Protein AF-A0A966U3Q2-F1 (afdb_monomer_lite)

Secondary structure (DSSP, 8-state):
-----HHHHHHHHHHHHHHH-TTHHHHHHHHHHHHHHHHHHHHHHHHHHHHHHHHHHHHHHHHHHHHHHHHHHHHHHHHHHHHHHHHS--

Structure (mmCIF, N/CA/C/O backbone):
data_AF-A0A966U3Q2-F1
#
_entry.id   AF-A0A966U3Q2-F1
#
loop_
_atom_site.group_PDB
_atom_site.id
_atom_site.type_symbol
_atom_site.label_atom_id
_atom_site.label_alt_id
_atom_site.label_comp_id
_atom_site.label_asym_id
_atom_site.label_entity_id
_atom_site.label_seq_id
_atom_site.pdbx_PDB_ins_code
_atom_site.Cartn_x
_atom_site.Cartn_y
_atom_site.Cartn_z
_atom_site.occupancy
_atom_site.B_iso_or_equiv
_atom_site.auth_seq_id
_atom_site.auth_comp_id
_atom_site.auth_asym_id
_atom_site.auth_atom_id
_atom_site.pdbx_PDB_model_num
ATOM 1 N N . MET A 1 1 ? 22.726 -13.860 6.662 1.00 56.72 1 MET A N 1
ATOM 2 C CA . MET A 1 1 ? 23.257 -13.954 5.286 1.00 56.72 1 MET A CA 1
ATOM 3 C C . MET A 1 1 ? 22.182 -13.477 4.316 1.00 56.72 1 MET A C 1
ATOM 5 O O . MET A 1 1 ? 21.464 -14.288 3.761 1.00 56.72 1 MET A O 1
ATOM 9 N N . PHE A 1 2 ? 22.020 -12.158 4.231 1.00 63.69 2 PHE A N 1
ATOM 10 C CA . PHE A 1 2 ? 21.272 -11.398 3.218 1.00 63.69 2 PHE A CA 1
ATOM 11 C C . PHE A 1 2 ? 21.756 -9.961 3.418 1.00 63.69 2 PHE A C 1
ATOM 13 O O . PHE A 1 2 ? 21.171 -9.189 4.175 1.00 63.69 2 PHE A O 1
ATOM 20 N N . ASN A 1 3 ? 22.938 -9.665 2.886 1.00 62.91 3 ASN A N 1
ATOM 21 C CA . ASN A 1 3 ? 23.527 -8.339 2.996 1.00 62.91 3 ASN A CA 1
ATOM 22 C C . ASN A 1 3 ? 23.067 -7.543 1.784 1.00 62.91 3 ASN A C 1
ATOM 24 O O . ASN A 1 3 ? 23.888 -7.365 0.891 1.00 62.91 3 ASN A O 1
ATOM 28 N N . PHE A 1 4 ? 21.797 -7.096 1.783 1.00 68.00 4 PHE A N 1
ATOM 29 C CA . PHE A 1 4 ? 21.200 -6.235 0.749 1.00 68.00 4 PHE A CA 1
ATOM 30 C C . PHE A 1 4 ? 22.060 -4.984 0.557 1.00 68.00 4 PHE A C 1
ATOM 32 O O . PHE A 1 4 ? 21.851 -3.922 1.141 1.00 68.00 4 PHE A O 1
ATOM 39 N N . SER A 1 5 ? 23.093 -5.157 -0.244 1.00 85.06 5 SER A N 1
ATOM 40 C CA . SER A 1 5 ? 24.056 -4.155 -0.638 1.00 85.06 5 SER A CA 1
ATOM 41 C C . SER A 1 5 ? 23.573 -3.579 -1.960 1.00 85.06 5 SER A C 1
ATOM 43 O O . SER A 1 5 ? 22.833 -4.227 -2.706 1.00 85.06 5 SER A O 1
ATOM 45 N N . GLY A 1 6 ? 23.961 -2.340 -2.268 1.00 89.19 6 GLY A N 1
ATOM 46 C CA . GLY A 1 6 ? 23.515 -1.679 -3.500 1.00 89.19 6 GLY A CA 1
ATOM 47 C C . GLY A 1 6 ? 23.761 -2.520 -4.763 1.00 89.19 6 GLY A C 1
ATOM 48 O O . GLY A 1 6 ? 22.973 -2.457 -5.702 1.00 89.19 6 GLY A O 1
ATOM 49 N N . SER A 1 7 ? 24.792 -3.371 -4.760 1.00 89.69 7 SER A N 1
ATOM 50 C CA . SER A 1 7 ? 25.102 -4.310 -5.843 1.00 89.69 7 SER A CA 1
ATOM 51 C C . SER A 1 7 ? 24.052 -5.409 -6.031 1.00 89.69 7 SER A C 1
ATOM 53 O O . SER A 1 7 ? 23.708 -5.720 -7.170 1.00 89.69 7 SER A O 1
ATOM 55 N N . GLU A 1 8 ? 23.503 -5.982 -4.960 1.00 88.69 8 GLU A N 1
ATOM 56 C CA . GLU A 1 8 ? 22.477 -7.033 -5.057 1.00 88.69 8 GLU A CA 1
ATOM 57 C C . GLU A 1 8 ? 21.153 -6.487 -5.608 1.00 88.69 8 GLU A C 1
ATOM 59 O O . GLU A 1 8 ? 20.499 -7.149 -6.414 1.00 88.69 8 GLU A O 1
ATOM 64 N N . ILE A 1 9 ? 20.788 -5.247 -5.259 1.00 92.00 9 ILE A N 1
ATOM 65 C CA . ILE A 1 9 ? 19.609 -4.573 -5.830 1.00 92.00 9 ILE A CA 1
ATOM 66 C C . ILE A 1 9 ? 19.779 -4.373 -7.341 1.00 92.00 9 ILE A C 1
ATOM 68 O O . ILE A 1 9 ? 18.855 -4.643 -8.110 1.00 92.00 9 ILE A O 1
ATOM 72 N N . VAL A 1 10 ? 20.962 -3.938 -7.783 1.00 93.25 10 VAL A N 1
ATOM 73 C CA . VAL A 1 10 ? 21.267 -3.776 -9.214 1.00 93.25 10 VAL A CA 1
ATOM 74 C C . VAL A 1 10 ? 21.220 -5.122 -9.940 1.00 93.25 10 VAL A C 1
ATOM 76 O O . VAL A 1 10 ? 20.643 -5.207 -11.024 1.00 93.25 10 VAL A O 1
ATOM 79 N N . PHE A 1 11 ? 21.754 -6.186 -9.338 1.00 93.56 11 PHE A N 1
ATOM 80 C CA . PHE A 1 11 ? 21.685 -7.533 -9.905 1.00 93.56 11 PHE A CA 1
ATOM 81 C C . PHE A 1 11 ? 20.236 -8.011 -10.083 1.00 93.56 11 PHE A C 1
ATOM 83 O O . PHE A 1 11 ? 19.874 -8.486 -11.159 1.00 93.56 11 PHE A O 1
ATOM 90 N N . LEU A 1 12 ? 19.380 -7.825 -9.072 1.00 91.81 1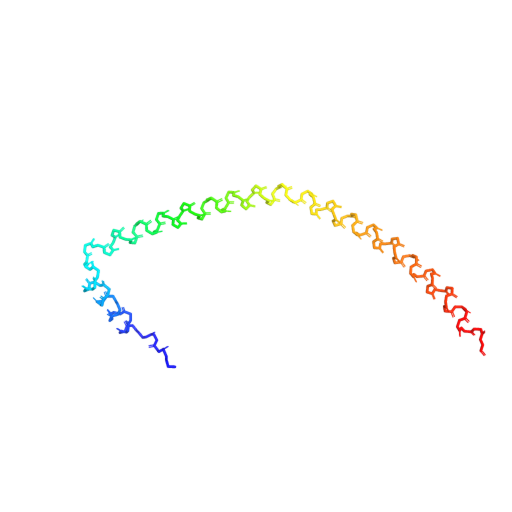2 LEU A N 1
ATOM 91 C CA . LEU A 1 12 ? 17.959 -8.174 -9.155 1.00 91.81 12 LEU A CA 1
ATOM 92 C C . LEU A 1 12 ? 17.205 -7.344 -10.198 1.00 91.81 12 LEU A C 1
ATOM 94 O O . LEU A 1 12 ? 16.347 -7.887 -10.894 1.00 91.81 12 LEU A O 1
ATOM 98 N N . LEU A 1 13 ? 17.531 -6.055 -10.347 1.00 92.69 13 LEU A N 1
ATOM 99 C CA . LEU A 1 13 ? 16.968 -5.225 -11.413 1.00 92.69 13 LEU A CA 1
ATOM 100 C C . LEU A 1 13 ? 17.322 -5.785 -12.789 1.00 92.69 13 LEU A C 1
ATOM 102 O O . LEU A 1 13 ? 16.429 -5.976 -13.609 1.00 92.69 13 LEU A O 1
ATOM 106 N N . ILE A 1 14 ? 18.594 -6.106 -13.032 1.00 94.94 14 ILE A N 1
ATOM 107 C CA . ILE A 1 14 ? 19.029 -6.693 -14.305 1.00 94.94 14 ILE A CA 1
ATOM 108 C C . ILE A 1 14 ? 18.332 -8.036 -14.541 1.00 94.94 14 ILE A C 1
ATOM 110 O O . ILE A 1 14 ? 17.786 -8.254 -15.620 1.00 94.94 14 ILE A O 1
ATOM 114 N N . LEU A 1 15 ? 18.285 -8.910 -13.533 1.00 94.25 15 LEU A N 1
ATOM 115 C CA . LEU A 1 15 ? 17.613 -10.205 -13.634 1.00 94.25 15 LEU A CA 1
ATOM 116 C C . LEU A 1 15 ? 16.127 -10.039 -13.984 1.00 94.25 15 LEU A C 1
ATOM 118 O O . LEU A 1 15 ? 15.623 -10.709 -14.883 1.00 94.25 15 LEU A O 1
ATOM 122 N N . GLY A 1 16 ? 15.437 -9.103 -13.328 1.00 93.44 16 GLY A N 1
ATOM 123 C CA . GLY A 1 16 ? 14.045 -8.775 -13.623 1.00 93.44 16 GLY A CA 1
ATOM 124 C C . GLY A 1 16 ? 13.849 -8.262 -15.051 1.00 93.44 16 GLY A C 1
ATOM 125 O O . GLY A 1 16 ? 12.904 -8.672 -15.724 1.00 93.44 16 GLY A O 1
ATOM 126 N N . LEU A 1 17 ? 14.760 -7.417 -15.546 1.00 94.44 17 LEU A N 1
ATOM 127 C CA . LEU A 1 17 ? 14.736 -6.930 -16.928 1.00 94.44 17 LEU A CA 1
ATOM 128 C C . LEU A 1 17 ? 14.997 -8.047 -17.943 1.00 94.44 17 LEU A C 1
ATOM 130 O O . LEU A 1 17 ? 14.399 -8.019 -19.011 1.00 94.44 17 LEU A O 1
ATOM 134 N N . VAL A 1 18 ? 15.844 -9.030 -17.634 1.00 95.25 18 VAL A N 1
ATOM 135 C CA . VAL A 1 18 ? 16.117 -10.169 -18.529 1.00 95.25 18 VAL A CA 1
ATOM 136 C C . VAL A 1 18 ? 14.938 -11.140 -18.571 1.00 95.25 18 VAL A C 1
ATOM 138 O O . VAL A 1 18 ? 14.532 -11.563 -19.648 1.00 95.25 18 VAL A O 1
ATOM 141 N N . VAL A 1 19 ? 14.368 -11.481 -17.413 1.00 94.81 19 VAL A N 1
ATOM 142 C CA . VAL A 1 19 ? 13.269 -12.454 -17.314 1.00 94.81 19 VAL A CA 1
ATOM 143 C C . VAL A 1 19 ? 11.967 -11.891 -17.883 1.00 94.81 19 VAL A C 1
ATOM 145 O O . VAL A 1 19 ? 11.261 -12.575 -18.620 1.00 94.81 19 VAL A O 1
ATOM 148 N N . LEU A 1 20 ? 11.628 -10.649 -17.527 1.00 92.62 20 LEU A N 1
ATOM 149 C CA . LEU A 1 20 ? 10.355 -10.033 -17.899 1.00 92.62 20 LEU A CA 1
ATOM 150 C C . LEU A 1 20 ? 10.470 -9.155 -19.152 1.00 92.62 20 LEU A C 1
ATOM 152 O O . LEU A 1 20 ? 9.502 -9.027 -19.899 1.00 92.62 20 LEU A O 1
ATOM 156 N N . GLY A 1 21 ? 11.632 -8.549 -19.391 1.00 93.88 21 GLY A N 1
ATOM 157 C CA . GLY A 1 21 ? 11.864 -7.560 -20.443 1.00 93.88 21 GLY A CA 1
ATOM 158 C C . GLY A 1 21 ? 11.759 -6.110 -19.934 1.00 93.88 21 GLY A C 1
ATOM 159 O O . GLY A 1 21 ? 10.850 -5.797 -19.153 1.00 93.88 21 GLY A O 1
ATOM 160 N N . PRO A 1 22 ? 12.616 -5.184 -20.417 1.00 91.50 22 PRO A N 1
ATOM 161 C CA . PRO A 1 22 ? 12.614 -3.780 -19.993 1.00 91.50 22 PRO A CA 1
ATOM 162 C C . PRO A 1 22 ? 11.330 -3.030 -20.354 1.00 91.50 22 PRO A C 1
ATOM 164 O O . PRO A 1 22 ? 10.929 -2.114 -19.643 1.00 91.50 22 PRO A O 1
ATOM 167 N N . GLU A 1 23 ? 10.643 -3.444 -21.416 1.00 92.94 23 GLU A N 1
ATOM 168 C CA . GLU A 1 23 ? 9.378 -2.836 -21.834 1.00 92.94 23 GLU A CA 1
ATOM 169 C C . GLU A 1 23 ? 8.188 -3.315 -20.993 1.00 92.94 23 GLU A C 1
ATOM 171 O O . GLU A 1 23 ? 7.241 -2.564 -20.759 1.00 92.94 23 GLU A O 1
ATOM 176 N N . LYS A 1 24 ? 8.223 -4.562 -20.502 1.00 91.81 24 LYS A N 1
ATOM 177 C CA . LYS A 1 24 ? 7.099 -5.169 -19.771 1.00 91.81 24 LYS A CA 1
ATOM 178 C C . LYS A 1 24 ? 7.120 -4.838 -18.281 1.00 91.81 24 LYS A C 1
ATOM 180 O O . LYS A 1 24 ? 6.051 -4.669 -17.696 1.00 91.81 24 LYS A O 1
ATOM 185 N N . LEU A 1 25 ? 8.298 -4.681 -17.676 1.00 92.38 25 LEU A N 1
ATOM 186 C CA . LEU A 1 25 ? 8.452 -4.303 -16.267 1.00 92.38 25 LEU A CA 1
ATOM 187 C C . LEU A 1 25 ? 7.666 -3.030 -15.880 1.00 92.38 25 LEU A C 1
ATOM 189 O O . LEU A 1 25 ? 6.849 -3.108 -14.959 1.00 92.38 25 LEU A O 1
ATOM 193 N N . PRO A 1 26 ? 7.795 -1.881 -16.578 1.00 89.88 26 PRO A N 1
ATOM 194 C CA . PRO A 1 26 ? 7.032 -0.680 -16.236 1.00 89.88 26 PRO A CA 1
ATOM 195 C C . PRO A 1 26 ? 5.525 -0.862 -16.449 1.00 89.88 26 PRO A C 1
ATOM 197 O O . PRO A 1 26 ? 4.726 -0.292 -15.708 1.00 89.88 26 PRO A O 1
ATOM 200 N N . ILE A 1 27 ? 5.111 -1.675 -17.424 1.00 93.50 27 ILE A N 1
ATOM 201 C CA . ILE A 1 27 ? 3.695 -1.970 -17.679 1.00 93.50 27 ILE A CA 1
ATOM 202 C C . ILE A 1 27 ? 3.100 -2.778 -16.518 1.00 93.50 27 ILE A C 1
ATOM 204 O O . ILE A 1 27 ? 2.007 -2.458 -16.047 1.00 93.50 27 ILE A O 1
ATOM 208 N N . VAL A 1 28 ? 3.816 -3.796 -16.031 1.00 93.44 28 VAL A N 1
ATOM 209 C CA . VAL A 1 28 ? 3.390 -4.617 -14.886 1.00 93.44 28 VAL A CA 1
ATOM 210 C C . VAL A 1 28 ? 3.354 -3.785 -13.610 1.00 93.44 28 VAL A C 1
ATOM 212 O O . VAL A 1 28 ? 2.345 -3.816 -12.911 1.00 93.44 28 VAL A O 1
ATOM 215 N N . LEU A 1 29 ? 4.384 -2.974 -13.346 1.00 94.19 29 LEU A N 1
ATOM 216 C CA . LEU A 1 29 ? 4.399 -2.070 -12.192 1.00 94.19 29 LEU A CA 1
ATOM 217 C C . LEU A 1 29 ? 3.234 -1.075 -12.223 1.00 94.19 29 LEU A C 1
ATOM 219 O O . LEU A 1 29 ? 2.593 -0.858 -11.200 1.00 94.19 29 LEU A O 1
ATOM 223 N N . ARG A 1 30 ? 2.906 -0.505 -13.389 1.00 95.31 30 ARG A N 1
ATOM 224 C CA . ARG A 1 30 ? 1.747 0.392 -13.538 1.00 95.31 30 ARG A CA 1
ATOM 225 C C . ARG A 1 30 ? 0.426 -0.320 -13.256 1.00 95.31 30 ARG A C 1
ATOM 227 O O . ARG A 1 30 ? -0.423 0.239 -12.568 1.00 95.31 30 ARG A O 1
ATOM 234 N N . LYS A 1 31 ? 0.247 -1.547 -13.757 1.00 96.06 31 LYS A N 1
ATOM 235 C CA . LYS A 1 31 ? -0.962 -2.349 -13.500 1.00 96.06 31 LYS A CA 1
ATOM 236 C C . LYS A 1 31 ? -1.082 -2.736 -12.027 1.00 96.06 31 LYS A C 1
ATOM 238 O O . LYS A 1 31 ? -2.136 -2.527 -11.439 1.00 96.06 31 LYS A O 1
ATOM 243 N N . ALA A 1 32 ? -0.004 -3.245 -11.435 1.00 96.12 32 ALA A N 1
ATOM 244 C CA . ALA A 1 32 ? 0.046 -3.616 -10.025 1.00 96.12 32 ALA A CA 1
ATOM 245 C C . ALA A 1 32 ? -0.174 -2.400 -9.116 1.00 96.12 32 ALA A C 1
ATOM 247 O O . ALA A 1 32 ? -0.962 -2.469 -8.181 1.00 96.12 32 ALA A O 1
ATOM 248 N N . GLY A 1 33 ? 0.456 -1.266 -9.430 1.00 96.19 33 GLY A N 1
ATOM 249 C CA . GLY A 1 33 ? 0.282 -0.016 -8.694 1.00 96.19 33 GLY A CA 1
ATOM 250 C C . GLY A 1 33 ? -1.144 0.521 -8.776 1.00 96.19 33 GLY A C 1
ATOM 251 O O . GLY A 1 33 ? -1.691 0.954 -7.765 1.00 96.19 33 GLY A O 1
ATOM 252 N N . ARG A 1 34 ? -1.781 0.439 -9.951 1.00 96.31 34 ARG A N 1
ATOM 253 C CA . ARG A 1 34 ? -3.191 0.810 -10.114 1.00 96.31 34 ARG A CA 1
ATOM 254 C C . ARG A 1 34 ? -4.113 -0.100 -9.301 1.00 96.31 34 ARG A C 1
ATOM 256 O O . ARG A 1 34 ? -4.922 0.416 -8.541 1.00 96.31 34 ARG A O 1
ATOM 263 N N . LEU A 1 35 ? -3.937 -1.419 -9.400 1.00 96.56 35 LEU A N 1
ATOM 264 C CA . LEU A 1 35 ? -4.691 -2.404 -8.615 1.00 96.56 35 LEU A CA 1
ATOM 265 C C . LEU A 1 35 ? -4.522 -2.183 -7.110 1.00 96.56 35 LEU A C 1
ATOM 267 O O . LEU A 1 35 ? -5.502 -2.171 -6.375 1.00 96.56 35 LEU A O 1
ATOM 271 N N . TYR A 1 36 ? -3.291 -1.960 -6.652 1.00 96.31 36 TYR A N 1
ATOM 272 C CA . TYR A 1 36 ? -3.008 -1.670 -5.250 1.00 96.31 36 TYR A CA 1
ATOM 273 C C . TYR A 1 36 ? -3.642 -0.350 -4.800 1.00 96.31 36 TYR A C 1
ATOM 275 O O . TYR A 1 36 ? -4.187 -0.270 -3.704 1.00 96.31 36 TYR A O 1
ATOM 283 N N . GLY A 1 37 ? -3.604 0.684 -5.644 1.00 95.56 37 GLY A N 1
ATOM 284 C CA . GLY A 1 37 ? -4.247 1.967 -5.371 1.00 95.56 37 GLY A CA 1
ATOM 285 C C . GLY A 1 37 ? -5.767 1.852 -5.262 1.00 95.56 37 GLY A C 1
ATOM 286 O O . GLY A 1 37 ? -6.353 2.393 -4.328 1.00 95.56 37 GLY A O 1
ATOM 287 N N . GLU A 1 38 ? -6.393 1.113 -6.178 1.00 94.88 38 GLU A N 1
ATOM 288 C CA . GLU A 1 38 ? -7.829 0.823 -6.160 1.00 94.88 38 GLU A CA 1
ATOM 289 C C . GLU A 1 38 ? -8.200 0.002 -4.916 1.00 94.88 38 GLU A C 1
ATOM 291 O O . GLU A 1 38 ? -9.093 0.396 -4.170 1.00 94.88 38 GLU A O 1
ATOM 296 N N . PHE A 1 39 ? -7.446 -1.058 -4.608 1.00 95.38 39 PHE A N 1
ATOM 297 C CA . PHE A 1 39 ? -7.645 -1.870 -3.406 1.00 95.38 39 PHE A CA 1
ATOM 298 C C . PHE A 1 39 ? -7.495 -1.054 -2.115 1.00 95.38 39 PHE A C 1
ATOM 300 O O . PHE A 1 39 ? -8.332 -1.148 -1.218 1.00 95.38 39 PHE A O 1
ATOM 307 N N . LYS A 1 40 ? -6.457 -0.212 -2.021 1.00 94.25 40 LYS A N 1
ATOM 308 C CA . LYS A 1 40 ? -6.239 0.684 -0.878 1.00 94.25 40 LYS A CA 1
ATOM 309 C C . LYS A 1 40 ? -7.406 1.649 -0.703 1.00 94.25 40 LYS A C 1
ATOM 311 O O . LYS A 1 40 ? -7.810 1.891 0.427 1.00 94.25 40 LYS A O 1
ATOM 316 N N . ARG A 1 41 ? -7.935 2.203 -1.796 1.00 92.75 41 ARG A N 1
ATOM 317 C CA . ARG A 1 41 ? -9.054 3.149 -1.757 1.00 92.75 41 ARG A CA 1
ATOM 318 C C . ARG A 1 41 ? -10.337 2.468 -1.293 1.00 92.75 41 ARG A C 1
ATOM 320 O O . ARG A 1 41 ? -10.917 2.921 -0.321 1.00 92.75 41 ARG A O 1
ATOM 327 N N . VAL A 1 42 ? -10.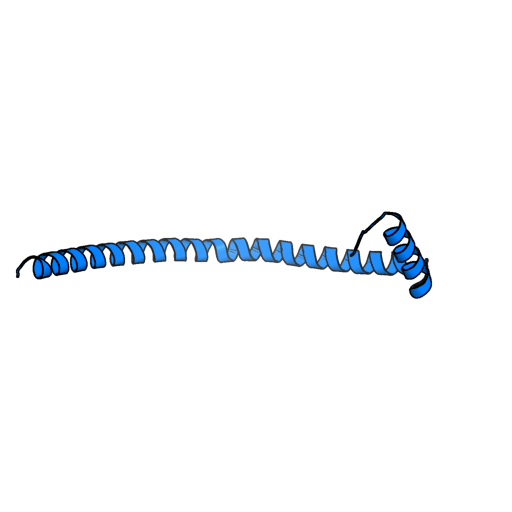669 1.312 -1.868 1.00 91.25 42 VAL A N 1
ATOM 328 C CA . VAL A 1 42 ? -11.806 0.483 -1.429 1.00 91.25 42 VAL A CA 1
ATOM 329 C C . VAL A 1 42 ? -11.677 0.096 0.044 1.00 91.25 42 VAL A C 1
ATOM 331 O O . VAL A 1 42 ? -12.643 0.188 0.789 1.00 91.25 42 VAL A O 1
ATOM 334 N N . THR A 1 43 ? -10.480 -0.295 0.485 1.00 91.56 43 THR A N 1
ATOM 335 C CA . THR A 1 43 ? -10.230 -0.649 1.890 1.00 91.56 43 THR A CA 1
ATOM 336 C C . THR A 1 43 ? -10.331 0.572 2.801 1.00 91.56 43 THR A C 1
ATOM 338 O O . THR A 1 43 ? -10.845 0.458 3.903 1.00 91.56 43 THR A O 1
ATOM 341 N N . SER A 1 44 ? -9.866 1.741 2.355 1.00 90.00 44 SER A N 1
ATOM 342 C CA . SER A 1 44 ? -9.947 2.998 3.108 1.00 90.00 44 SER A CA 1
ATOM 343 C C . SER A 1 44 ? -11.388 3.483 3.253 1.00 90.00 44 SER A C 1
ATOM 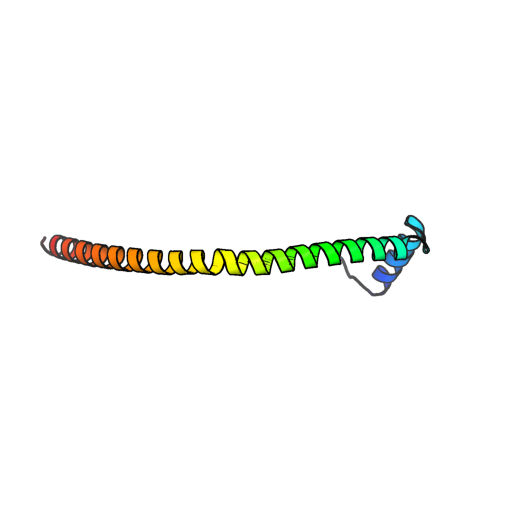345 O O . SER A 1 44 ? -11.774 3.906 4.339 1.00 90.00 44 SER A O 1
ATOM 347 N N . ASP A 1 45 ? -12.174 3.406 2.181 1.00 86.56 45 ASP A N 1
ATOM 348 C CA . ASP A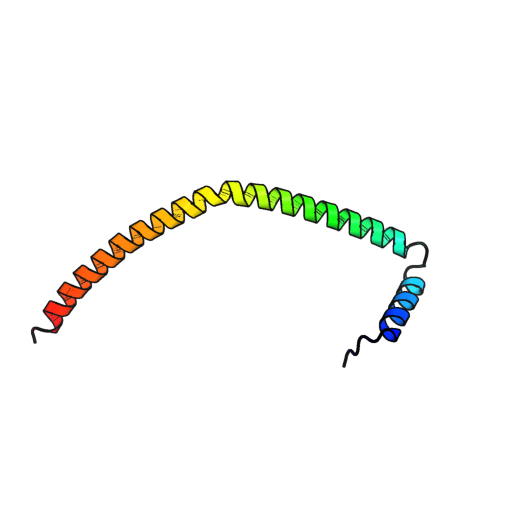 1 45 ? -13.587 3.787 2.178 1.00 86.56 45 ASP A CA 1
ATOM 349 C C . ASP A 1 45 ? -14.381 2.805 3.056 1.00 86.56 45 ASP A C 1
ATOM 351 O O . ASP A 1 45 ? -15.073 3.220 3.983 1.00 86.56 45 ASP A O 1
ATOM 355 N N . ALA A 1 46 ? -14.149 1.497 2.889 1.00 83.94 46 ALA A N 1
ATOM 356 C CA . ALA A 1 46 ? -14.725 0.474 3.755 1.00 83.94 46 ALA A CA 1
ATOM 357 C C . ALA A 1 46 ? -14.310 0.657 5.219 1.00 83.94 46 ALA A C 1
ATOM 359 O O . ALA A 1 46 ? -15.147 0.526 6.097 1.00 83.94 46 ALA A O 1
ATOM 360 N N . GLN A 1 47 ? -13.052 0.990 5.517 1.00 83.56 47 GLN A N 1
ATOM 361 C CA . GLN A 1 47 ? -12.598 1.239 6.887 1.00 83.56 47 GLN A CA 1
ATOM 362 C C . GLN A 1 47 ? -13.280 2.473 7.489 1.00 83.56 47 GLN A C 1
ATOM 364 O O . GLN A 1 47 ? -13.586 2.456 8.678 1.00 83.56 47 GLN A O 1
ATOM 369 N N . SER A 1 48 ? -13.525 3.522 6.700 1.00 79.69 48 SER A N 1
ATOM 370 C CA . SER A 1 48 ? -14.266 4.710 7.140 1.00 79.69 48 SER A CA 1
ATOM 371 C C . SER A 1 48 ? -15.712 4.358 7.489 1.00 79.69 48 SER A C 1
ATOM 373 O O . SER A 1 48 ? -16.162 4.651 8.599 1.00 79.69 48 SER A O 1
ATOM 375 N N . ASP A 1 49 ? -16.399 3.654 6.592 1.00 79.06 49 ASP A N 1
ATOM 376 C CA . ASP A 1 49 ? -17.795 3.252 6.771 1.00 79.06 49 ASP A CA 1
ATOM 377 C C . ASP A 1 49 ? -17.945 2.237 7.907 1.00 79.06 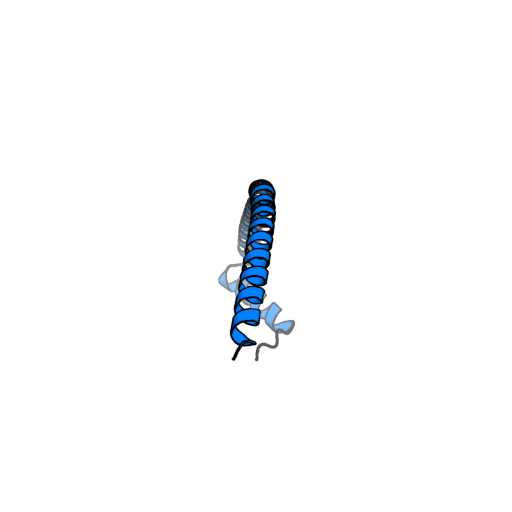49 ASP A C 1
ATOM 379 O O . ASP A 1 49 ? -18.823 2.372 8.753 1.00 79.06 49 ASP A O 1
ATOM 383 N N . PHE A 1 50 ? -17.040 1.260 8.001 1.00 80.19 50 PHE A N 1
ATOM 384 C CA . PHE A 1 50 ? -17.017 0.278 9.084 1.00 80.19 50 PHE A CA 1
ATOM 385 C C . PHE A 1 50 ? -16.713 0.951 10.420 1.00 80.19 50 PHE A C 1
ATOM 387 O O . PHE A 1 50 ? -17.353 0.661 11.42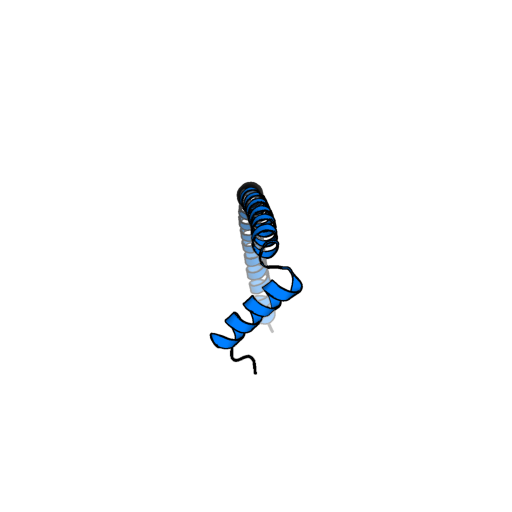3 1.00 80.19 50 PHE A O 1
ATOM 394 N N . ARG A 1 51 ? -15.768 1.897 10.459 1.00 76.25 51 ARG A N 1
ATOM 395 C CA . ARG A 1 51 ? -15.465 2.640 11.684 1.00 76.25 51 ARG A CA 1
ATOM 396 C C . ARG A 1 51 ? -16.647 3.492 12.119 1.00 76.25 51 ARG A C 1
ATOM 398 O O . ARG A 1 51 ? -16.840 3.617 13.315 1.00 76.25 51 ARG A O 1
ATOM 405 N N . GLN A 1 52 ? -17.436 4.051 11.207 1.00 76.56 52 GLN A N 1
ATOM 406 C CA . GLN A 1 52 ? -18.622 4.826 11.569 1.00 76.56 52 GLN A CA 1
ATOM 407 C C . GLN A 1 52 ? -19.795 3.924 11.983 1.00 76.56 52 GLN A C 1
ATOM 409 O O . GLN A 1 52 ? -20.368 4.135 13.046 1.00 76.56 52 GLN A O 1
ATOM 414 N N . ALA A 1 53 ? -20.077 2.870 11.213 1.00 75.00 53 ALA A N 1
ATOM 415 C CA . ALA A 1 53 ? -21.163 1.926 11.476 1.00 75.00 53 ALA A CA 1
ATOM 416 C C . ALA A 1 53 ? -20.935 1.058 12.721 1.00 75.00 53 ALA A C 1
ATOM 418 O O . ALA A 1 53 ? -21.898 0.664 13.368 1.00 75.00 53 ALA A O 1
ATOM 419 N N . PHE A 1 54 ? -19.681 0.758 13.071 1.00 75.94 54 PHE A N 1
ATOM 420 C CA . PHE A 1 54 ? -19.345 -0.019 14.265 1.00 75.94 54 PHE A CA 1
ATOM 421 C C . PHE A 1 54 ? -18.893 0.841 15.448 1.00 75.94 54 PHE A C 1
ATOM 423 O O . PHE A 1 54 ? -18.881 0.324 16.558 1.00 75.94 54 PHE A O 1
ATOM 430 N N . ALA A 1 55 ? -18.557 2.128 15.282 1.00 75.69 55 ALA A N 1
ATOM 431 C CA . ALA A 1 55 ? -18.192 2.974 16.426 1.00 75.69 55 ALA A CA 1
ATOM 432 C C . ALA A 1 55 ? -19.346 3.156 17.416 1.00 75.69 55 ALA A C 1
ATOM 434 O O . ALA A 1 55 ? -19.094 3.112 18.616 1.00 75.69 55 ALA A O 1
ATOM 435 N N . GLU A 1 56 ? -20.577 3.340 16.934 1.00 75.31 56 GLU A N 1
ATOM 436 C CA . GLU A 1 56 ? -21.766 3.414 17.795 1.00 75.31 56 GLU A CA 1
ATOM 437 C C . GLU A 1 56 ? -22.009 2.088 18.533 1.00 75.31 56 GLU A C 1
ATOM 439 O O . GLU A 1 56 ? -21.928 2.091 19.760 1.00 75.31 56 GLU A O 1
ATOM 444 N N . PRO A 1 57 ? -22.140 0.933 17.846 1.00 75.81 57 PRO A N 1
ATOM 445 C CA . PRO A 1 57 ? -22.293 -0.360 18.508 1.00 75.81 57 PRO A CA 1
ATOM 446 C C . PRO A 1 57 ? -21.171 -0.687 19.492 1.00 75.81 57 PRO A C 1
ATOM 448 O O . PRO A 1 57 ? -21.433 -1.214 20.561 1.00 75.81 57 PRO A O 1
ATOM 451 N N . ILE A 1 58 ? -19.912 -0.382 19.161 1.00 80.44 58 ILE A N 1
ATOM 452 C CA . ILE A 1 58 ? -18.756 -0.632 20.037 1.00 80.44 58 ILE A CA 1
ATOM 453 C C . ILE A 1 58 ? -18.812 0.248 21.289 1.00 80.44 58 ILE A C 1
ATOM 455 O O . ILE A 1 58 ? -18.362 -0.181 22.352 1.00 80.44 58 ILE A O 1
ATOM 459 N N . LYS A 1 59 ? -19.311 1.479 21.166 1.00 81.56 59 LYS A N 1
ATOM 460 C CA . LYS A 1 59 ? -19.458 2.400 22.291 1.00 81.56 59 LYS A CA 1
ATOM 461 C C . LYS A 1 59 ? -20.616 1.968 23.188 1.00 81.56 59 LYS A C 1
ATOM 463 O O . LYS A 1 59 ? -20.395 1.792 24.379 1.00 81.56 59 LYS A O 1
ATOM 468 N N . ASP A 1 60 ? -21.768 1.652 22.605 1.00 82.19 60 ASP A N 1
ATOM 469 C CA . ASP A 1 60 ? -22.928 1.134 23.336 1.00 82.19 60 ASP A CA 1
ATOM 470 C C . ASP A 1 60 ? -22.609 -0.200 24.028 1.00 82.19 60 ASP A C 1
ATOM 472 O O . ASP A 1 60 ? -23.000 -0.433 25.169 1.00 82.19 60 ASP A O 1
ATOM 476 N N . PHE A 1 61 ? -21.834 -1.072 23.376 1.00 84.19 61 PHE A N 1
ATOM 477 C CA . PHE A 1 61 ? -21.389 -2.338 23.959 1.00 84.19 61 PHE A CA 1
ATOM 478 C C . PHE A 1 61 ? -20.367 -2.132 25.082 1.00 84.19 61 PHE A C 1
ATOM 480 O O . PHE A 1 61 ? -20.374 -2.886 26.051 1.00 84.19 61 PHE A O 1
ATOM 487 N N . GLN A 1 62 ? -19.491 -1.125 24.980 1.00 84.81 62 GLN A N 1
ATOM 488 C CA . GLN A 1 62 ? -18.575 -0.752 26.065 1.00 84.81 62 GLN A CA 1
ATOM 489 C C . GLN A 1 62 ? -19.321 -0.162 27.260 1.00 84.81 62 GLN A C 1
ATOM 491 O O . GLN A 1 62 ? -18.996 -0.502 28.396 1.00 84.81 62 GLN A O 1
ATOM 496 N N . ASP A 1 63 ? -20.320 0.680 27.013 1.00 88.94 63 ASP A N 1
ATOM 497 C CA . ASP A 1 63 ? -21.145 1.276 28.060 1.00 88.94 63 ASP A CA 1
ATOM 498 C C . ASP A 1 63 ? -21.973 0.192 28.766 1.00 88.94 63 ASP A C 1
ATOM 500 O O . ASP A 1 63 ? -21.905 0.073 29.991 1.00 88.94 63 ASP A O 1
ATOM 504 N N . ALA A 1 64 ? -22.615 -0.702 28.004 1.00 84.31 64 ALA A N 1
ATOM 505 C CA . ALA A 1 64 ? -23.302 -1.869 28.550 1.00 84.31 64 ALA A CA 1
ATOM 506 C C . ALA A 1 64 ? -22.340 -2.782 29.329 1.00 84.31 64 ALA A C 1
ATOM 508 O O . ALA A 1 64 ? -22.631 -3.172 30.455 1.00 84.31 64 ALA A O 1
ATOM 509 N N . ALA A 1 65 ? -21.166 -3.108 28.781 1.00 86.56 65 ALA A N 1
ATOM 510 C CA . ALA A 1 65 ? -20.186 -3.950 29.467 1.00 86.56 65 ALA A CA 1
ATOM 511 C C . ALA A 1 65 ? -19.679 -3.318 30.774 1.00 86.56 65 ALA A C 1
ATOM 513 O O . ALA A 1 65 ? -19.446 -4.041 31.742 1.00 86.56 65 ALA A O 1
ATOM 514 N N . ASN A 1 66 ? -19.525 -1.992 30.826 1.00 90.25 66 ASN A N 1
ATOM 515 C CA . ASN A 1 66 ? -19.149 -1.276 32.044 1.00 90.25 66 ASN A CA 1
ATOM 516 C C . ASN A 1 66 ? -20.273 -1.271 33.087 1.00 90.25 66 ASN A C 1
ATOM 518 O O . ASN A 1 66 ? -19.985 -1.434 34.271 1.00 90.25 66 ASN A O 1
ATOM 522 N N . GLU A 1 67 ? -21.531 -1.138 32.666 1.00 86.25 67 GLU A N 1
ATOM 523 C CA . GLU A 1 67 ? -22.702 -1.243 33.543 1.00 86.25 67 GLU A CA 1
ATOM 524 C C . GLU A 1 67 ? -22.861 -2.666 34.101 1.00 86.25 67 GLU A C 1
ATOM 526 O O . GLU A 1 67 ? -22.988 -2.860 35.308 1.00 86.25 67 GLU A O 1
ATOM 531 N N . TYR A 1 68 ? -22.735 -3.694 33.257 1.00 84.62 68 TYR A N 1
ATOM 532 C CA . TYR A 1 68 ? -22.720 -5.082 33.721 1.00 84.62 68 TYR A CA 1
ATOM 533 C C . TYR A 1 68 ? -21.538 -5.354 34.646 1.00 84.62 68 TYR A C 1
ATOM 535 O O . TYR A 1 68 ? -21.695 -6.050 35.645 1.00 84.62 68 TYR A O 1
ATOM 543 N N . LYS A 1 69 ? -20.359 -4.796 34.354 1.00 89.31 69 LYS A N 1
ATOM 544 C CA . LYS A 1 69 ? -19.184 -4.932 35.214 1.00 89.31 69 LYS A CA 1
ATOM 545 C C . LYS A 1 69 ? -19.399 -4.261 36.563 1.00 89.31 69 LYS A C 1
ATOM 547 O O . LYS A 1 69 ? -19.004 -4.853 37.553 1.00 89.31 69 LYS A O 1
ATOM 552 N N . SER A 1 70 ? -20.023 -3.086 36.638 1.00 88.25 70 SER A N 1
ATOM 553 C CA . SER A 1 70 ? -20.279 -2.430 37.925 1.00 88.25 70 SER A CA 1
ATOM 554 C C . SER A 1 70 ? -21.301 -3.202 38.755 1.00 88.25 70 SER A C 1
ATOM 556 O O . SER A 1 70 ? -21.041 -3.448 39.925 1.00 88.25 70 SER A O 1
ATOM 558 N N . VAL A 1 71 ? -22.387 -3.691 38.149 1.00 86.00 71 VAL A N 1
ATOM 559 C CA . VAL A 1 71 ? -23.369 -4.554 38.828 1.00 86.00 71 VAL A CA 1
ATOM 560 C C . VAL A 1 71 ? -22.721 -5.856 39.297 1.00 86.00 71 VAL A C 1
ATOM 562 O O . VAL A 1 71 ? -22.928 -6.281 40.431 1.00 86.00 71 VAL A O 1
ATOM 565 N N . PHE A 1 72 ? -21.899 -6.480 38.453 1.00 88.62 72 PHE A N 1
ATOM 566 C CA . PHE A 1 72 ? -21.215 -7.726 38.785 1.00 88.62 72 PHE A CA 1
ATOM 567 C C . PHE A 1 72 ? -20.119 -7.521 39.832 1.00 88.62 72 PHE A C 1
ATOM 569 O O . PHE A 1 72 ? -19.956 -8.366 40.701 1.00 88.62 72 PHE A O 1
ATOM 576 N N . THR A 1 73 ? -19.378 -6.411 39.783 1.00 87.94 73 THR A N 1
ATOM 577 C CA . THR A 1 73 ? -18.382 -6.045 40.797 1.00 87.94 73 THR A CA 1
ATOM 578 C C . THR A 1 73 ? -19.057 -5.713 42.120 1.00 87.94 73 THR A C 1
ATOM 580 O O . THR A 1 73 ? -18.609 -6.220 43.133 1.00 87.94 73 THR A O 1
ATOM 583 N N . SER A 1 74 ? -20.171 -4.977 42.133 1.00 84.31 74 SER A N 1
ATOM 584 C CA . SER A 1 74 ? -20.942 -4.737 43.358 1.00 84.31 74 SER A CA 1
ATOM 585 C C . SER A 1 74 ? -21.512 -6.029 43.940 1.00 84.31 74 SER A C 1
ATOM 587 O O . SER A 1 74 ? -21.381 -6.260 45.136 1.00 84.31 74 SER A O 1
ATOM 589 N N . ALA A 1 75 ? -22.065 -6.911 43.102 1.00 83.25 75 ALA A N 1
ATOM 590 C CA . ALA A 1 75 ? -22.520 -8.226 43.541 1.00 83.25 75 ALA A CA 1
ATOM 591 C C . ALA A 1 75 ? -21.354 -9.092 44.042 1.00 83.25 75 ALA A C 1
ATOM 593 O O . ALA A 1 75 ? -21.494 -9.785 45.041 1.00 83.25 75 ALA A O 1
ATOM 594 N N . ALA A 1 76 ? -20.192 -9.051 43.387 1.00 85.06 76 ALA A N 1
ATOM 595 C CA . ALA A 1 76 ? -19.000 -9.776 43.818 1.00 85.06 76 ALA A CA 1
ATOM 596 C C . ALA A 1 76 ? -18.396 -9.202 45.109 1.00 85.06 76 ALA A C 1
ATOM 598 O O . ALA A 1 76 ? -17.885 -9.974 45.912 1.00 85.06 76 ALA A O 1
ATOM 599 N N . ASP A 1 77 ? -18.478 -7.891 45.330 1.00 86.62 77 ASP A N 1
ATOM 600 C CA . ASP A 1 77 ? -18.045 -7.231 46.563 1.00 86.62 77 ASP A CA 1
ATOM 601 C C . ASP A 1 77 ? -19.001 -7.547 47.723 1.00 86.62 77 ASP A C 1
ATOM 603 O O . ASP A 1 77 ? -18.537 -7.801 48.830 1.00 86.62 77 ASP A O 1
ATOM 607 N N . GLU A 1 78 ? -20.313 -7.619 47.477 1.00 80.06 78 GLU A N 1
ATOM 608 C CA . GLU A 1 78 ? -21.342 -7.977 48.468 1.00 80.06 78 GLU A CA 1
ATOM 609 C C . GLU A 1 78 ? -21.337 -9.482 48.803 1.00 80.06 78 GLU A C 1
ATOM 611 O O . GLU A 1 78 ? -21.412 -9.893 49.967 1.00 80.06 78 GLU A O 1
ATOM 616 N N . VAL A 1 79 ? -21.163 -10.333 47.788 1.00 81.19 79 VAL A N 1
ATOM 617 C CA . VAL A 1 79 ? -20.912 -11.771 47.963 1.00 81.19 79 VAL A CA 1
ATOM 618 C C . VAL A 1 79 ? -19.557 -11.982 48.638 1.00 81.19 79 VAL A C 1
ATOM 620 O O . VAL A 1 79 ? -19.429 -12.815 49.524 1.00 81.19 79 VAL A O 1
ATOM 623 N N . GLY A 1 80 ? -18.542 -11.200 48.279 1.00 80.06 80 GLY A N 1
ATOM 624 C CA . GLY A 1 80 ? -17.216 -11.247 48.882 1.00 80.06 80 GLY A CA 1
ATOM 625 C C . GLY A 1 80 ? -17.217 -10.808 50.342 1.00 80.06 80 GLY A C 1
ATOM 626 O O . GLY A 1 80 ? -16.543 -11.435 51.152 1.00 80.06 80 GLY A O 1
ATOM 627 N N . SER A 1 81 ? -17.988 -9.783 50.711 1.00 76.12 81 SER A N 1
ATOM 628 C CA . SER A 1 81 ? -18.116 -9.337 52.100 1.00 76.12 81 SER A CA 1
ATOM 629 C C . SER A 1 81 ? -18.907 -10.327 52.947 1.00 76.12 81 SER A C 1
ATOM 631 O O . SER A 1 81 ? -18.487 -10.613 54.060 1.00 76.12 81 SER A O 1
ATOM 633 N N . SER A 1 82 ? -19.981 -10.916 52.414 1.00 68.38 82 SER A N 1
ATOM 634 C CA . SER A 1 82 ? -20.749 -11.957 53.117 1.00 68.38 82 SER A CA 1
ATOM 635 C C . SER A 1 82 ? -19.985 -13.284 53.228 1.00 68.38 82 SER A C 1
ATOM 637 O O . SER A 1 82 ? -20.050 -13.955 54.259 1.00 68.38 82 SER A O 1
ATOM 639 N N . LEU A 1 83 ? -19.185 -13.645 52.220 1.00 70.62 83 LEU A N 1
ATOM 640 C CA . LEU A 1 83 ? -18.245 -14.767 52.301 1.00 70.62 83 LEU A CA 1
ATOM 641 C C . LEU A 1 83 ? -17.091 -14.477 53.267 1.00 70.62 83 LEU A C 1
ATOM 643 O O . LEU A 1 83 ? -16.672 -15.362 53.999 1.00 70.62 83 LEU A O 1
ATOM 647 N N . LYS A 1 84 ? -16.579 -13.246 53.316 1.00 66.75 84 LYS A N 1
ATOM 648 C CA . LYS A 1 84 ? -15.510 -12.867 54.248 1.00 66.75 84 LYS A CA 1
ATOM 649 C C . LYS A 1 84 ? -16.004 -12.799 55.694 1.00 66.75 84 LYS A C 1
ATOM 651 O O . LYS A 1 84 ? -15.266 -13.184 56.585 1.00 66.75 84 LYS A O 1
ATOM 656 N N . GLU A 1 85 ? -17.248 -12.393 55.924 1.00 62.41 85 GLU A N 1
ATOM 657 C CA . GLU A 1 85 ? -17.886 -12.385 57.248 1.00 62.41 85 GLU A CA 1
ATOM 658 C C . GLU A 1 85 ? -18.200 -13.803 57.759 1.00 62.41 85 GLU A C 1
ATOM 660 O O . GLU A 1 85 ? -18.068 -14.083 58.950 1.00 62.41 85 GLU A O 1
ATOM 665 N N . THR A 1 86 ? -18.534 -14.733 56.857 1.00 57.50 86 THR A N 1
ATOM 666 C CA . THR A 1 86 ? -18.744 -16.151 57.204 1.00 57.50 86 THR A CA 1
ATOM 667 C C . THR A 1 86 ? -17.450 -16.962 57.316 1.00 57.50 86 THR A C 1
ATOM 669 O O . THR A 1 86 ? -17.446 -17.967 58.014 1.00 57.50 86 THR A O 1
ATOM 672 N N . VAL A 1 87 ? -16.348 -16.533 56.690 1.00 60.19 87 VAL A N 1
ATOM 673 C CA . VAL A 1 87 ? -15.023 -17.181 56.801 1.00 60.19 87 VAL A CA 1
ATOM 674 C C . VAL A 1 87 ? -14.212 -16.683 58.011 1.00 60.19 87 VAL A C 1
ATOM 676 O O . VAL A 1 87 ? -13.330 -17.402 58.464 1.00 60.19 87 VAL A O 1
ATOM 679 N N . ASP A 1 88 ? -14.507 -15.498 58.562 1.00 57.44 88 ASP A N 1
ATOM 680 C CA . ASP A 1 88 ? -13.871 -14.975 59.795 1.00 57.44 88 ASP A CA 1
ATOM 681 C C . ASP A 1 88 ? -14.594 -15.432 61.088 1.00 57.44 88 ASP A C 1
ATOM 683 O O . ASP A 1 88 ? -14.116 -15.179 62.192 1.00 57.44 88 ASP A O 1
ATOM 687 N N . THR A 1 89 ? -15.747 -16.109 60.966 1.00 56.12 89 THR A N 1
ATOM 688 C CA . THR A 1 89 ? -16.529 -16.663 62.091 1.00 56.12 89 THR A CA 1
ATOM 689 C C . THR A 1 89 ? -16.321 -18.184 62.215 1.00 56.12 89 THR A C 1
ATOM 691 O O . THR A 1 89 ? -17.270 -18.950 62.098 1.00 56.12 89 THR A O 1
ATOM 694 N N . ASP A 1 90 ? -15.078 -18.628 62.406 1.00 45.34 90 ASP A N 1
ATOM 695 C CA . ASP A 1 90 ? -14.678 -19.946 62.952 1.00 45.34 90 ASP A CA 1
ATOM 696 C C . ASP A 1 90 ? -13.204 -19.873 63.399 1.00 45.34 90 ASP A C 1
ATOM 698 O O . ASP A 1 90 ? -12.869 -20.420 64.478 1.00 45.34 90 ASP A O 1
#

Foldseek 3Di:
DCPPDVVVVVVVVVVCCVVQNPVRVVVVVVVVVVVVVVVVVVVVVVCVVCCVVCVVVVVVVVVVVVVVVVVVVVVCVVVVVVVVVVVVPD

Radius of gyration: 30.4 Å; chains: 1; bounding box: 48×25×85 Å

Sequence (90 aa):
MFNFSGSEIVFLLILGLVVLGPEKLPIVLRKAGRLYGEFKRVTSDAQSDFRQAFAEPIKDFQDAANEYKSVFTSAADEVGSSLKETVDTD

pLDDT: mean 84.2, std 11.42, range [45.34, 96.56]